Protein AF-A0A7T3EVG2-F1 (afdb_monomer_lite)

Foldseek 3Di:
DDDDDDDDFAQDWDWDDDPPDIDTHDGVVVVVVDPDQKDWDWDWDQDPVRDIDTPDIDIDGDDPPPPPPD

pLDDT: mean 79.88, std 14.37, range [40.53, 95.88]

Sequence (70 aa):
MGGSRRIHLSLSDGIAVNGNRVQITVSHDKTDGAMWQYAAYDLQMTDGTGRVKTLCFGRIRLLHDVTRQV

Structure (mmCIF, N/CA/C/O backbone):
data_AF-A0A7T3EVG2-F1
#
_entry.id   AF-A0A7T3EVG2-F1
#
loop_
_atom_site.group_PDB
_atom_site.id
_atom_site.type_symbol
_atom_site.label_atom_id
_atom_site.label_alt_id
_atom_site.label_comp_id
_atom_site.label_asym_id
_atom_site.label_entity_id
_atom_site.label_seq_id
_atom_site.pdbx_PDB_ins_code
_atom_site.Cartn_x
_atom_site.Cartn_y
_atom_site.Cartn_z
_atom_site.occupancy
_atom_site.B_iso_or_equiv
_atom_site.auth_seq_id
_atom_site.auth_comp_id
_atom_site.auth_asym_id
_atom_site.auth_atom_id
_atom_site.pdbx_PDB_model_num
ATOM 1 N N . MET A 1 1 ? 0.446 -10.014 -37.492 1.00 40.53 1 MET A N 1
ATOM 2 C CA . MET A 1 1 ? 0.318 -8.639 -36.962 1.00 40.53 1 MET A CA 1
ATOM 3 C C . MET A 1 1 ? 0.286 -8.727 -35.444 1.00 40.53 1 MET A C 1
ATOM 5 O O . MET A 1 1 ? -0.714 -9.166 -34.894 1.00 40.53 1 MET A O 1
ATOM 9 N N . GLY A 1 2 ? 1.411 -8.457 -34.779 1.00 43.91 2 GLY A N 1
ATOM 10 C CA . GLY A 1 2 ? 1.505 -8.528 -33.319 1.00 43.91 2 GLY A CA 1
ATOM 11 C C . GLY A 1 2 ? 0.886 -7.282 -32.697 1.00 43.91 2 GLY A C 1
ATOM 12 O O . GLY A 1 2 ? 1.400 -6.186 -32.893 1.00 43.91 2 GLY A O 1
ATOM 13 N N . GLY A 1 3 ? -0.236 -7.433 -31.994 1.00 48.03 3 GLY A N 1
ATOM 14 C CA . GLY A 1 3 ? -0.843 -6.335 -31.246 1.00 48.03 3 GLY A CA 1
ATOM 15 C C . GLY A 1 3 ? 0.081 -5.913 -30.107 1.00 48.03 3 GLY A C 1
ATOM 16 O O . GLY A 1 3 ? 0.344 -6.705 -29.203 1.00 48.03 3 GLY A O 1
ATOM 17 N N . SER A 1 4 ? 0.584 -4.678 -30.155 1.00 58.00 4 SER A N 1
ATOM 18 C CA . SER A 1 4 ? 1.315 -4.073 -29.042 1.00 58.00 4 SER A CA 1
ATOM 19 C C . SER A 1 4 ? 0.389 -4.030 -27.821 1.00 58.00 4 SER A C 1
ATOM 21 O O . SER A 1 4 ? -0.621 -3.321 -27.824 1.00 58.00 4 SER A O 1
ATOM 23 N N . ARG A 1 5 ? 0.678 -4.837 -26.791 1.00 59.62 5 ARG A N 1
ATOM 24 C CA . ARG A 1 5 ? -0.002 -4.724 -25.496 1.00 59.62 5 ARG A CA 1
ATOM 25 C C . ARG A 1 5 ? 0.414 -3.396 -24.881 1.00 59.62 5 ARG A C 1
ATOM 27 O O . ARG A 1 5 ? 1.560 -3.234 -24.474 1.00 59.62 5 ARG A O 1
ATOM 34 N N . ARG A 1 6 ? -0.521 -2.449 -24.817 1.00 62.69 6 ARG A N 1
ATOM 35 C CA . ARG A 1 6 ? -0.326 -1.190 -24.100 1.00 62.69 6 ARG A CA 1
ATOM 36 C C . ARG A 1 6 ? -0.220 -1.509 -22.611 1.00 62.69 6 ARG A C 1
ATOM 38 O O . ARG A 1 6 ? -1.160 -2.039 -22.023 1.00 62.69 6 ARG A O 1
ATOM 45 N N . ILE A 1 7 ? 0.937 -1.236 -22.022 1.00 65.31 7 ILE A N 1
ATOM 46 C CA . ILE A 1 7 ? 1.133 -1.350 -20.578 1.00 65.31 7 ILE A CA 1
ATOM 47 C C . ILE A 1 7 ? 0.432 -0.150 -19.940 1.00 65.31 7 ILE A C 1
ATOM 49 O O . ILE A 1 7 ? 0.710 0.995 -20.293 1.00 65.31 7 ILE A O 1
ATOM 53 N N . HIS A 1 8 ? -0.508 -0.417 -19.037 1.00 66.69 8 HIS A N 1
ATOM 54 C CA . HIS A 1 8 ? -1.191 0.613 -18.263 1.00 66.69 8 HIS A CA 1
ATOM 55 C C . HIS A 1 8 ? -0.505 0.737 -16.905 1.00 66.69 8 HIS A C 1
ATOM 57 O O . HIS A 1 8 ? -0.522 -0.201 -16.112 1.00 66.69 8 HIS A O 1
ATOM 63 N N . LEU A 1 9 ? 0.114 1.889 -16.663 1.00 73.88 9 LEU A N 1
ATOM 64 C CA . LEU A 1 9 ? 0.811 2.204 -15.421 1.00 73.88 9 LEU A CA 1
ATOM 65 C C . LEU A 1 9 ? -0.118 2.993 -14.494 1.00 73.88 9 LEU A C 1
ATOM 67 O O . LEU A 1 9 ? -0.866 3.862 -14.946 1.00 73.88 9 LEU A O 1
ATOM 71 N N . SER A 1 10 ? -0.076 2.688 -13.200 1.00 75.25 10 SER A N 1
ATOM 72 C CA . SER A 1 10 ? -0.844 3.409 -12.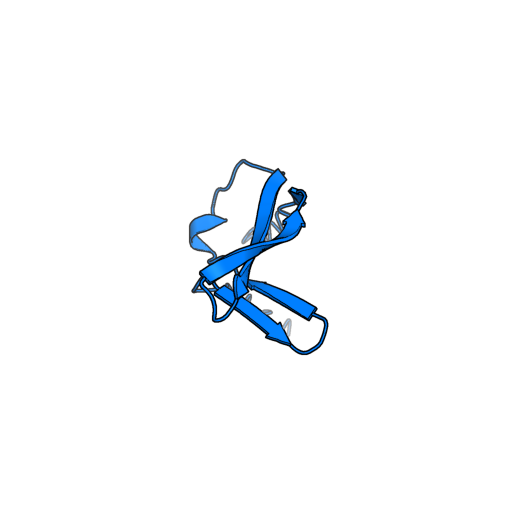183 1.00 75.25 10 SER A CA 1
ATOM 73 C C . SER A 1 10 ? -0.338 4.846 -12.053 1.00 75.25 10 SER A C 1
ATOM 75 O O . SER A 1 10 ? 0.856 5.062 -11.864 1.00 75.25 10 SER A O 1
ATOM 77 N N . LEU A 1 11 ? -1.240 5.827 -12.120 1.00 77.00 11 LEU A N 1
ATOM 78 C CA . LEU A 1 11 ? -0.890 7.255 -12.058 1.00 77.00 11 LEU A CA 1
ATOM 79 C C . LEU A 1 11 ? -1.088 7.880 -10.669 1.00 77.00 11 LEU A C 1
ATOM 81 O O . LEU A 1 11 ? -0.688 9.017 -10.453 1.00 77.00 11 LEU A O 1
ATOM 85 N N . SER A 1 12 ? -1.715 7.164 -9.735 1.00 85.81 12 SER A N 1
ATOM 86 C CA . SER A 1 12 ? -2.031 7.673 -8.399 1.00 85.81 12 SER A CA 1
ATOM 87 C C . SER A 1 12 ? -1.936 6.577 -7.349 1.00 85.81 12 SER A C 1
ATOM 89 O O . SER A 1 12 ? -2.233 5.413 -7.630 1.00 85.81 12 SER A O 1
ATOM 91 N N . ASP A 1 13 ? -1.594 6.962 -6.125 1.00 87.69 13 ASP A N 1
ATOM 92 C CA . ASP A 1 13 ? -1.714 6.070 -4.980 1.00 87.69 13 ASP A CA 1
ATOM 93 C C . ASP A 1 13 ? -3.161 5.945 -4.515 1.00 87.69 13 ASP A C 1
ATOM 95 O O . ASP A 1 13 ? -3.994 6.826 -4.742 1.00 87.69 13 ASP A O 1
ATOM 99 N N . GLY A 1 14 ? -3.455 4.866 -3.798 1.00 87.44 14 GLY A N 1
ATOM 100 C CA . GLY A 1 14 ? -4.730 4.746 -3.113 1.00 87.44 14 GLY A CA 1
ATOM 101 C C . GLY A 1 14 ? -4.916 3.422 -2.401 1.00 87.44 14 GLY A C 1
ATOM 102 O O . GLY A 1 14 ? -4.270 2.422 -2.712 1.00 87.44 14 GLY A O 1
ATOM 103 N N . ILE A 1 15 ? -5.853 3.421 -1.460 1.00 87.06 15 ILE A N 1
ATOM 104 C CA . ILE A 1 15 ? -6.348 2.219 -0.799 1.00 87.06 15 ILE A CA 1
ATOM 105 C C . ILE A 1 15 ? -7.845 2.152 -1.082 1.00 87.06 15 ILE A C 1
ATOM 107 O O . ILE A 1 15 ? -8.583 3.078 -0.753 1.00 87.06 15 ILE A O 1
ATOM 111 N N . ALA A 1 16 ? -8.288 1.065 -1.702 1.00 87.69 16 ALA A N 1
ATOM 112 C CA . ALA A 1 16 ? -9.695 0.789 -1.952 1.00 87.69 16 ALA A CA 1
ATOM 113 C C . ALA A 1 16 ? -10.089 -0.526 -1.280 1.00 87.69 16 ALA A C 1
ATOM 115 O O . ALA A 1 16 ? -9.343 -1.505 -1.324 1.00 87.69 16 ALA A O 1
ATOM 116 N N . VAL A 1 17 ? -11.274 -0.559 -0.677 1.00 84.44 17 VAL A N 1
ATOM 117 C CA . VAL A 1 17 ? -11.846 -1.771 -0.083 1.00 84.44 17 VAL A CA 1
ATOM 118 C C . VAL A 1 17 ? -13.024 -2.210 -0.940 1.00 84.44 17 VAL A C 1
ATOM 120 O O . VAL A 1 17 ? -13.950 -1.437 -1.172 1.00 84.44 17 VAL A O 1
ATOM 123 N N . ASN A 1 18 ? -12.988 -3.449 -1.420 1.00 86.31 18 ASN A N 1
ATOM 124 C CA . ASN A 1 18 ? -14.083 -4.071 -2.151 1.00 86.31 18 ASN A CA 1
ATOM 125 C C . ASN A 1 18 ? -14.410 -5.414 -1.490 1.00 86.31 18 ASN A C 1
ATOM 127 O O . ASN A 1 18 ? -13.680 -6.395 -1.645 1.00 86.31 18 ASN A O 1
ATOM 131 N N . GLY A 1 19 ? -15.471 -5.428 -0.679 1.00 86.75 19 GLY A N 1
ATOM 132 C CA . GLY A 1 19 ? -15.820 -6.575 0.155 1.00 86.75 19 GLY A CA 1
ATOM 133 C C . GLY A 1 19 ? -14.690 -6.929 1.124 1.00 86.75 19 GLY A C 1
ATOM 134 O O . GLY A 1 19 ? -14.269 -6.105 1.931 1.00 86.75 19 GLY A O 1
ATOM 135 N N . ASN A 1 20 ? -14.183 -8.157 1.025 1.00 85.12 20 ASN A N 1
ATOM 136 C CA . ASN A 1 20 ? -13.064 -8.663 1.824 1.00 85.12 20 ASN A CA 1
ATOM 137 C C . ASN A 1 20 ? -11.685 -8.431 1.176 1.00 85.12 20 ASN A C 1
ATOM 139 O O . ASN A 1 20 ? -10.686 -8.957 1.667 1.00 85.12 20 ASN A O 1
ATOM 143 N N . ARG A 1 21 ? -11.613 -7.678 0.070 1.00 85.12 21 ARG A N 1
ATOM 144 C CA . ARG A 1 21 ? -10.366 -7.374 -0.635 1.00 85.12 21 ARG A CA 1
ATOM 145 C C . ARG A 1 21 ? -9.953 -5.929 -0.401 1.00 85.12 21 ARG A C 1
ATOM 147 O O . ARG A 1 21 ? -10.688 -5.003 -0.731 1.00 85.12 21 ARG A O 1
ATOM 154 N N . VAL A 1 22 ? -8.728 -5.750 0.082 1.00 84.25 22 VAL A N 1
ATOM 155 C CA . VAL A 1 22 ? -8.047 -4.453 0.090 1.00 84.25 22 VAL A CA 1
ATOM 156 C C . VAL A 1 22 ? -7.154 -4.381 -1.144 1.00 84.25 22 VAL A C 1
ATOM 158 O O . VAL A 1 22 ? -6.300 -5.242 -1.353 1.00 84.25 22 VAL A O 1
ATOM 161 N N . GLN A 1 23 ? -7.368 -3.374 -1.982 1.00 86.38 23 GLN A N 1
ATOM 162 C CA . GLN A 1 23 ? -6.505 -3.050 -3.107 1.00 86.38 23 GLN A CA 1
ATOM 163 C C . GLN A 1 23 ? -5.665 -1.827 -2.752 1.00 86.38 23 GLN A C 1
ATOM 165 O O . GLN A 1 23 ? -6.202 -0.753 -2.494 1.00 86.38 23 GLN A O 1
ATOM 170 N N . ILE A 1 24 ? -4.347 -2.003 -2.776 1.00 84.50 24 ILE A N 1
ATOM 171 C CA . ILE A 1 24 ? -3.371 -0.927 -2.621 1.00 84.50 24 ILE A CA 1
ATOM 172 C C . ILE A 1 24 ? -2.827 -0.616 -4.012 1.00 84.50 24 ILE A C 1
ATOM 174 O O . ILE A 1 24 ? -2.338 -1.510 -4.703 1.00 84.50 24 ILE A O 1
ATOM 178 N N . THR A 1 25 ? -2.938 0.638 -4.424 1.00 87.00 25 THR A N 1
ATOM 179 C CA . THR A 1 25 ? -2.361 1.151 -5.667 1.00 87.00 25 THR A CA 1
ATOM 180 C C . THR A 1 25 ? -1.183 2.033 -5.292 1.00 87.00 25 THR A C 1
ATOM 182 O O . THR A 1 25 ? -1.324 2.900 -4.432 1.00 87.00 25 THR A O 1
ATOM 185 N N . VAL A 1 26 ? -0.034 1.785 -5.914 1.00 83.44 26 VAL A N 1
ATOM 186 C CA . VAL A 1 26 ? 1.162 2.623 -5.803 1.00 83.44 26 VAL A CA 1
ATOM 187 C C . VAL A 1 26 ? 1.399 3.232 -7.176 1.00 83.44 26 VAL A C 1
ATOM 189 O O . VAL A 1 26 ? 1.353 2.510 -8.179 1.00 83.44 26 VAL A O 1
ATOM 192 N N . SER A 1 27 ? 1.585 4.545 -7.235 1.00 85.44 27 SER A N 1
ATOM 193 C CA . SER A 1 27 ? 1.850 5.240 -8.491 1.00 85.44 27 SER A CA 1
ATOM 194 C C . SER A 1 27 ? 3.200 4.819 -9.085 1.00 85.44 27 SER A C 1
ATOM 196 O O . SER A 1 27 ? 4.146 4.466 -8.375 1.00 85.44 27 SER A O 1
ATOM 198 N N . HIS A 1 28 ? 3.287 4.804 -10.415 1.00 83.25 28 HIS A N 1
ATOM 199 C CA . HIS A 1 28 ? 4.453 4.272 -11.111 1.00 83.25 28 HIS A CA 1
ATOM 200 C C . HIS A 1 28 ? 5.737 5.044 -10.799 1.00 83.25 28 HIS A C 1
ATOM 202 O O . HIS A 1 28 ? 6.762 4.409 -10.584 1.00 83.25 28 HIS A O 1
ATOM 208 N N . ASP A 1 29 ? 5.672 6.369 -10.682 1.00 83.38 29 ASP A N 1
ATOM 209 C CA . ASP A 1 29 ? 6.790 7.251 -10.319 1.00 83.38 29 ASP A CA 1
ATOM 210 C C . ASP A 1 29 ? 7.459 6.879 -8.984 1.00 83.38 29 ASP A C 1
ATOM 212 O O . ASP A 1 29 ? 8.642 7.140 -8.793 1.00 83.38 29 ASP A O 1
ATOM 216 N N . LYS A 1 30 ? 6.742 6.206 -8.075 1.00 80.81 30 LYS A N 1
ATOM 217 C CA . LYS A 1 30 ? 7.294 5.702 -6.804 1.00 80.81 30 LYS A CA 1
ATOM 218 C C . LYS A 1 30 ? 7.960 4.336 -6.915 1.00 80.81 30 LYS A C 1
ATOM 220 O O . LYS A 1 30 ? 8.681 3.913 -6.010 1.00 80.81 30 LYS A O 1
ATOM 225 N N . THR A 1 31 ? 7.670 3.622 -7.994 1.00 81.62 31 THR A N 1
ATOM 226 C CA . THR A 1 31 ? 8.231 2.299 -8.295 1.00 81.62 31 THR A CA 1
ATOM 227 C C . THR A 1 31 ? 9.274 2.345 -9.408 1.00 81.62 31 THR A C 1
ATOM 229 O O . THR A 1 31 ? 10.040 1.393 -9.554 1.00 81.62 31 THR A O 1
ATOM 232 N N . ASP A 1 32 ? 9.321 3.435 -10.174 1.00 83.12 32 ASP A N 1
ATOM 233 C CA . ASP A 1 32 ? 10.289 3.639 -11.240 1.00 83.12 32 ASP A CA 1
ATOM 234 C C . ASP A 1 32 ? 11.698 3.780 -10.656 1.00 83.12 32 ASP A C 1
ATOM 236 O O . ASP A 1 32 ? 11.924 4.488 -9.675 1.00 83.12 32 ASP A O 1
ATOM 240 N N . GLY A 1 33 ? 12.641 3.016 -11.203 1.00 79.06 33 GLY A N 1
ATOM 241 C CA . GLY A 1 33 ? 14.006 2.933 -10.679 1.00 79.06 33 GLY A CA 1
ATOM 242 C C . GLY A 1 33 ? 14.125 2.447 -9.225 1.00 79.06 33 GLY A C 1
ATOM 243 O O . GLY A 1 33 ? 15.199 2.574 -8.634 1.00 79.06 33 GLY A O 1
ATOM 244 N N . ALA A 1 34 ? 13.062 1.898 -8.622 1.00 83.06 34 ALA A N 1
ATOM 245 C CA . ALA A 1 34 ? 13.118 1.409 -7.249 1.00 83.06 34 ALA A CA 1
ATOM 246 C C . ALA A 1 34 ? 14.184 0.309 -7.111 1.00 83.06 34 ALA A C 1
ATOM 248 O O . ALA A 1 34 ? 14.181 -0.678 -7.838 1.00 83.06 34 ALA A O 1
ATOM 249 N N . MET A 1 35 ? 15.092 0.467 -6.147 1.00 81.56 35 MET A N 1
ATOM 250 C CA . MET A 1 35 ? 16.146 -0.521 -5.861 1.00 81.56 35 MET A CA 1
ATOM 251 C C . MET A 1 35 ? 15.769 -1.475 -4.719 1.00 81.56 35 MET A C 1
ATOM 253 O O . MET A 1 35 ? 16.488 -2.432 -4.427 1.00 81.56 35 MET A O 1
ATOM 257 N N . TRP A 1 36 ? 14.654 -1.208 -4.037 1.00 84.06 36 TRP A N 1
ATOM 258 C CA . TRP A 1 36 ? 14.171 -2.024 -2.932 1.00 84.06 36 TRP A CA 1
ATOM 259 C C . TRP A 1 36 ? 13.324 -3.187 -3.456 1.00 84.06 36 TRP A C 1
ATOM 261 O O . TRP A 1 36 ? 12.453 -3.018 -4.300 1.00 84.06 36 TRP A O 1
ATOM 271 N N . GLN A 1 37 ? 13.552 -4.383 -2.913 1.00 84.94 37 GLN A N 1
ATOM 272 C CA . GLN A 1 37 ? 12.750 -5.570 -3.241 1.00 84.94 37 GLN A CA 1
ATOM 273 C C . GLN A 1 37 ? 11.610 -5.796 -2.250 1.00 84.94 37 GLN A C 1
ATOM 275 O O . GLN A 1 37 ? 10.604 -6.411 -2.596 1.00 84.94 37 GLN A O 1
ATOM 280 N N . TYR A 1 38 ? 11.770 -5.320 -1.013 1.00 89.50 38 TYR A N 1
ATOM 281 C CA . TYR A 1 38 ? 10.797 -5.486 0.058 1.00 89.50 38 TYR A CA 1
ATOM 282 C C . TYR A 1 38 ? 10.613 -4.181 0.821 1.00 89.50 38 TYR A C 1
ATOM 284 O O . TYR A 1 38 ? 11.601 -3.548 1.187 1.00 89.50 38 TYR A O 1
ATOM 292 N N . ALA A 1 39 ? 9.367 -3.841 1.140 1.00 86.50 39 ALA A N 1
ATOM 293 C CA . ALA A 1 39 ? 9.032 -2.753 2.053 1.00 86.50 39 ALA A CA 1
ATOM 294 C C . ALA A 1 39 ? 8.097 -3.268 3.152 1.00 86.50 39 ALA A C 1
ATOM 296 O O . ALA A 1 39 ? 7.220 -4.094 2.893 1.00 86.50 39 ALA A O 1
ATOM 297 N N . ALA A 1 40 ? 8.319 -2.830 4.392 1.00 91.31 40 ALA A N 1
ATOM 298 C CA . ALA A 1 40 ? 7.408 -3.125 5.492 1.00 91.31 40 ALA A CA 1
ATOM 299 C C . ALA A 1 40 ? 6.136 -2.276 5.357 1.00 91.31 40 ALA A C 1
ATOM 301 O O . ALA A 1 40 ? 6.207 -1.137 4.899 1.00 91.31 40 ALA A O 1
ATOM 302 N N . TYR A 1 41 ? 4.991 -2.824 5.755 1.00 87.88 41 TYR A N 1
ATOM 303 C CA . TYR A 1 41 ? 3.727 -2.095 5.792 1.00 87.88 41 TYR A CA 1
ATOM 304 C C . TYR A 1 41 ? 2.936 -2.417 7.062 1.00 87.88 41 TYR A C 1
ATOM 306 O O . TYR A 1 41 ? 3.038 -3.518 7.610 1.00 87.88 41 TYR A O 1
ATOM 314 N N . ASP A 1 42 ? 2.119 -1.454 7.476 1.00 91.44 42 ASP A N 1
ATOM 315 C CA . ASP A 1 42 ? 1.119 -1.566 8.535 1.00 91.44 42 ASP A CA 1
ATOM 316 C C . ASP A 1 42 ? -0.179 -0.927 8.019 1.00 91.44 42 ASP A C 1
ATOM 318 O O . ASP A 1 42 ? -0.214 0.266 7.716 1.00 91.44 42 ASP A O 1
ATOM 322 N N . LEU A 1 43 ? -1.222 -1.737 7.828 1.00 88.12 43 LEU A N 1
ATOM 323 C CA . LEU A 1 43 ? -2.540 -1.285 7.396 1.00 88.12 43 LEU A CA 1
ATOM 324 C C . LEU A 1 43 ? -3.401 -1.035 8.627 1.00 88.12 43 LEU A C 1
ATOM 326 O O . LEU A 1 43 ? -3.799 -1.969 9.327 1.00 88.12 43 LEU A O 1
ATOM 330 N N . GLN A 1 44 ? -3.749 0.228 8.837 1.00 91.94 44 GLN A N 1
ATOM 331 C CA . GLN A 1 44 ? -4.528 0.672 9.981 1.00 91.94 44 GLN A CA 1
ATOM 332 C C . GLN A 1 44 ? -5.881 1.237 9.546 1.00 91.94 44 GLN A C 1
ATOM 334 O O . GLN A 1 44 ? -6.019 1.824 8.474 1.00 91.94 44 GLN A O 1
ATOM 339 N N . MET A 1 45 ? -6.884 1.058 10.401 1.00 88.69 45 MET A N 1
ATOM 340 C CA . MET A 1 45 ? -8.202 1.670 10.274 1.00 88.69 45 MET A CA 1
ATOM 341 C C . MET A 1 45 ? -8.449 2.572 11.474 1.00 88.69 45 MET A C 1
ATOM 343 O O . MET A 1 45 ? -8.251 2.150 12.615 1.00 88.69 45 MET A O 1
ATOM 347 N N . THR A 1 46 ? -8.943 3.774 11.202 1.00 93.06 46 THR A N 1
ATOM 348 C CA . THR A 1 46 ? -9.479 4.678 12.220 1.00 93.06 46 THR A CA 1
ATOM 349 C C . THR A 1 46 ? -10.999 4.571 12.213 1.00 93.06 46 THR A C 1
ATOM 351 O O . THR A 1 46 ? -11.620 4.757 11.167 1.00 93.06 46 THR A O 1
ATOM 354 N N . ASP A 1 47 ? -11.603 4.233 13.350 1.00 89.19 47 ASP A N 1
ATOM 355 C CA . ASP A 1 47 ? -13.062 4.174 13.470 1.00 89.19 47 ASP A CA 1
ATOM 356 C C . ASP A 1 47 ? -13.695 5.567 13.659 1.00 89.19 47 ASP A C 1
ATOM 358 O O . ASP A 1 47 ? -13.006 6.575 13.823 1.00 89.19 47 ASP A O 1
ATOM 362 N N . GLY A 1 48 ? -15.030 5.635 13.660 1.00 92.31 48 GLY A N 1
ATOM 363 C CA . GLY A 1 48 ? -15.772 6.892 13.840 1.00 92.31 48 GLY A CA 1
ATOM 364 C C . GLY A 1 48 ? -15.582 7.567 15.206 1.00 92.31 48 GLY A C 1
ATOM 365 O O . GLY A 1 48 ? -16.010 8.704 15.381 1.00 92.31 48 GLY A O 1
ATOM 366 N N . THR A 1 49 ? -14.940 6.895 16.167 1.00 95.50 49 THR A N 1
ATOM 367 C CA . THR A 1 49 ? -14.567 7.453 17.478 1.00 95.50 49 THR A CA 1
ATOM 368 C C . THR A 1 49 ? -13.113 7.924 17.525 1.00 95.50 49 THR A C 1
ATOM 370 O O . THR A 1 49 ? -12.660 8.418 18.555 1.00 95.50 49 THR A O 1
ATOM 373 N N . GLY A 1 50 ? -12.371 7.780 16.422 1.00 94.31 50 GLY A N 1
ATOM 374 C CA . GLY A 1 50 ? -10.958 8.133 16.330 1.00 94.31 50 GLY A CA 1
ATOM 375 C C . GLY A 1 50 ? -10.007 7.055 16.852 1.00 94.31 50 GLY A C 1
ATOM 376 O O . GLY A 1 50 ? -8.806 7.307 16.943 1.00 94.31 50 GLY A O 1
ATOM 377 N N . ARG A 1 51 ? -10.491 5.852 17.196 1.00 95.88 51 ARG A N 1
ATOM 378 C CA . ARG A 1 51 ? -9.602 4.759 17.613 1.00 95.88 51 ARG A CA 1
ATOM 379 C C . ARG A 1 51 ? -8.922 4.144 16.404 1.00 95.88 51 ARG A C 1
ATOM 381 O O . ARG A 1 51 ? -9.576 3.799 15.423 1.00 95.88 51 ARG A O 1
ATOM 388 N N . 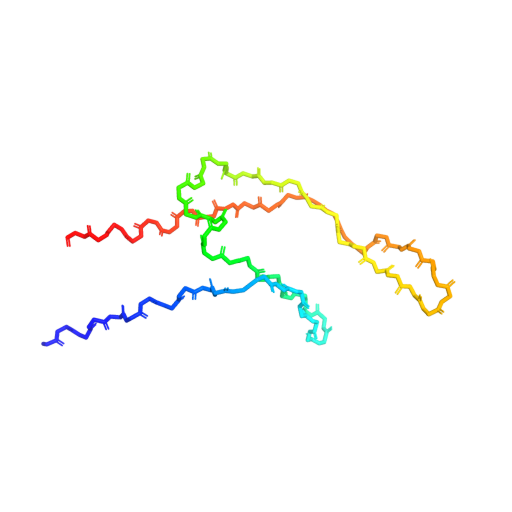VAL A 1 52 ? -7.613 3.951 16.524 1.00 95.00 52 VAL A N 1
ATOM 389 C CA . VAL A 1 52 ? -6.784 3.310 15.504 1.00 95.00 52 VAL A CA 1
ATOM 390 C C . VAL A 1 52 ? -6.627 1.829 15.829 1.00 95.00 52 VAL A C 1
ATOM 392 O O . VAL A 1 52 ? -6.296 1.461 16.958 1.00 95.00 52 VAL A O 1
ATOM 395 N N . LYS A 1 53 ? -6.844 0.972 14.832 1.00 93.62 53 LYS A N 1
ATOM 396 C CA . LYS A 1 53 ? -6.600 -0.469 14.915 1.00 93.62 53 LYS A CA 1
ATOM 397 C C . LYS A 1 53 ? -5.795 -0.938 13.709 1.00 93.62 53 LYS A C 1
ATOM 399 O O . LYS A 1 53 ? -6.195 -0.694 12.573 1.00 93.62 53 LYS A O 1
ATOM 404 N N . THR A 1 54 ? -4.718 -1.681 13.952 1.00 91.44 54 THR A N 1
ATOM 405 C CA . THR A 1 54 ? -4.023 -2.434 12.900 1.00 91.44 54 THR A CA 1
ATOM 406 C C . THR A 1 54 ? -4.910 -3.577 12.411 1.00 91.44 54 THR A C 1
ATOM 408 O O . THR A 1 54 ? -5.338 -4.429 13.193 1.00 91.44 54 THR A O 1
ATOM 411 N N . LEU A 1 55 ? -5.199 -3.581 11.111 1.00 87.81 55 LEU A N 1
ATOM 412 C CA . LEU A 1 55 ? -5.938 -4.638 10.423 1.00 87.81 55 LEU A CA 1
ATOM 413 C C . LEU A 1 55 ? -5.002 -5.771 10.002 1.00 87.81 55 LEU A C 1
ATOM 415 O O . LEU A 1 55 ? -5.300 -6.942 10.232 1.00 87.81 55 LEU A O 1
ATOM 419 N N . CYS A 1 56 ? -3.871 -5.421 9.394 1.00 88.38 56 CYS A N 1
ATOM 420 C CA . CYS A 1 56 ? -2.809 -6.349 9.031 1.00 88.38 56 CYS A CA 1
ATOM 421 C C . CYS A 1 56 ? -1.484 -5.603 8.866 1.00 88.38 56 CYS A C 1
ATOM 423 O O . CYS A 1 56 ? -1.457 -4.402 8.622 1.00 88.38 56 CYS A O 1
ATOM 425 N N . PHE A 1 57 ? -0.381 -6.326 8.980 1.00 91.00 57 PHE A N 1
ATOM 426 C CA . PHE A 1 57 ? 0.964 -5.796 8.803 1.00 91.00 57 PHE A CA 1
ATOM 427 C C . PHE A 1 57 ? 1.833 -6.857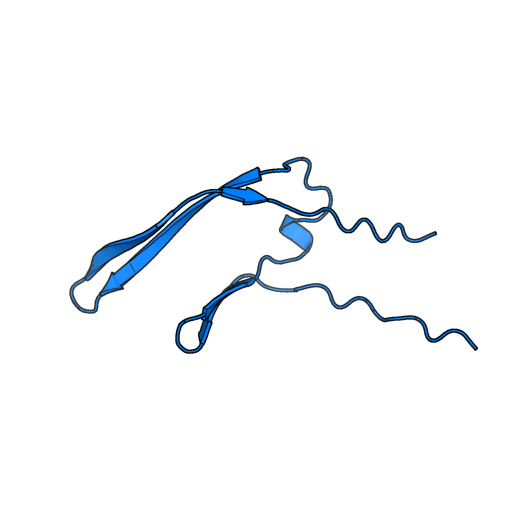 8.133 1.00 91.00 57 PHE A C 1
ATOM 429 O O . PHE A 1 57 ? 1.499 -8.046 8.133 1.00 91.00 57 PHE A O 1
ATOM 436 N N . GLY A 1 58 ? 2.957 -6.450 7.555 1.00 92.06 58 GLY A N 1
ATOM 437 C CA . GLY A 1 58 ? 3.877 -7.397 6.943 1.00 92.06 58 GLY A CA 1
ATOM 438 C C . GLY A 1 58 ? 4.874 -6.744 6.008 1.00 92.06 58 GLY A C 1
ATOM 439 O O . GLY A 1 58 ? 5.355 -5.639 6.250 1.00 92.06 58 GLY A O 1
ATOM 440 N N . ARG A 1 59 ? 5.217 -7.459 4.934 1.00 92.25 59 ARG A N 1
ATOM 441 C CA . ARG A 1 59 ? 6.140 -6.982 3.903 1.00 92.25 59 ARG A CA 1
ATOM 442 C C . ARG A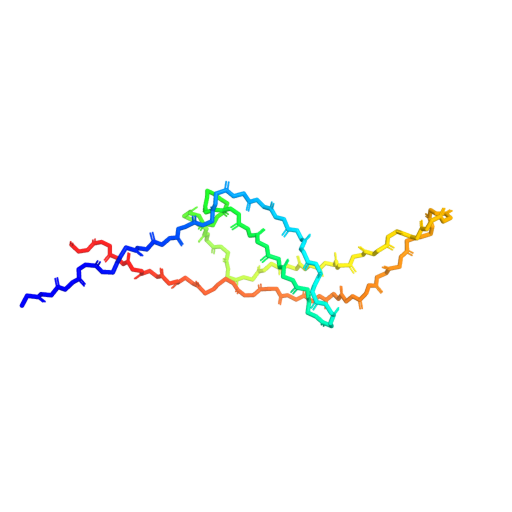 1 59 ? 5.498 -7.136 2.534 1.00 92.25 59 ARG A C 1
ATOM 444 O O . ARG A 1 59 ? 4.988 -8.206 2.212 1.00 92.25 59 ARG A O 1
ATOM 451 N N . ILE A 1 60 ? 5.549 -6.080 1.734 1.00 86.81 60 ILE A N 1
ATOM 452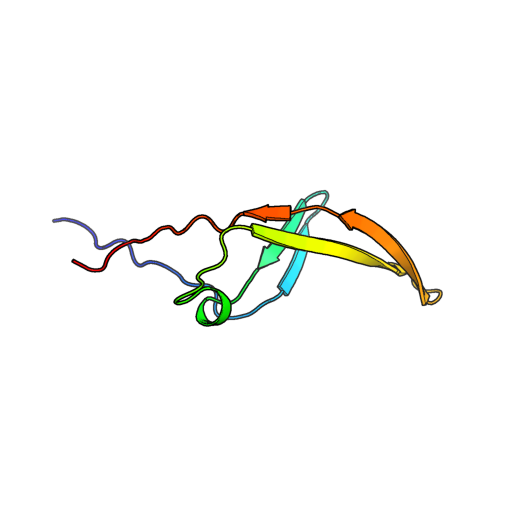 C CA . ILE A 1 60 ? 5.249 -6.136 0.305 1.00 86.81 60 ILE A CA 1
ATOM 453 C C . ILE A 1 60 ? 6.540 -6.423 -0.451 1.00 86.81 60 ILE A C 1
ATOM 455 O O . ILE A 1 60 ? 7.585 -5.855 -0.134 1.00 86.81 60 ILE A O 1
ATOM 459 N N . ARG A 1 61 ? 6.470 -7.318 -1.437 1.00 87.06 61 ARG A N 1
ATOM 460 C CA . ARG A 1 61 ? 7.563 -7.573 -2.374 1.00 87.06 61 ARG A CA 1
ATOM 461 C C . ARG A 1 61 ? 7.271 -6.827 -3.667 1.00 87.06 61 ARG A C 1
ATOM 463 O O . ARG A 1 61 ? 6.233 -7.076 -4.277 1.00 87.06 61 ARG A O 1
ATOM 470 N N . LEU A 1 62 ? 8.184 -5.964 -4.098 1.00 84.12 62 LEU A N 1
ATOM 471 C CA . LEU A 1 62 ? 8.113 -5.382 -5.432 1.00 84.12 62 LEU A CA 1
ATOM 472 C C . LEU A 1 62 ? 8.601 -6.427 -6.432 1.00 84.12 62 LEU A C 1
ATOM 474 O O . LEU A 1 62 ? 9.764 -6.835 -6.427 1.00 84.12 62 LEU A O 1
ATOM 478 N N . LEU A 1 63 ? 7.683 -6.911 -7.263 1.00 78.56 63 LEU A N 1
ATOM 479 C CA . LEU A 1 63 ? 8.047 -7.701 -8.428 1.00 78.56 63 LEU A CA 1
ATOM 480 C C . LEU A 1 63 ? 8.397 -6.713 -9.534 1.00 78.56 63 LEU A C 1
ATOM 482 O O . LEU A 1 63 ? 7.511 -6.079 -10.099 1.00 78.56 63 LEU A O 1
ATOM 486 N N . HIS A 1 64 ? 9.691 -6.567 -9.808 1.00 69.62 64 HIS A N 1
ATOM 487 C CA . HIS A 1 64 ? 10.153 -5.823 -10.969 1.00 69.62 64 HIS A CA 1
ATOM 488 C C . HIS A 1 64 ? 9.736 -6.584 -12.226 1.00 69.62 64 HIS A C 1
ATOM 490 O O . HIS A 1 64 ? 10.459 -7.462 -12.699 1.00 69.62 64 HIS A O 1
ATOM 496 N N . ASP A 1 65 ? 8.556 -6.269 -12.752 1.00 60.12 65 ASP A N 1
ATOM 497 C CA . ASP A 1 65 ? 8.205 -6.630 -14.116 1.00 60.12 65 ASP A CA 1
ATOM 498 C C . ASP A 1 65 ? 8.962 -5.672 -15.034 1.00 60.12 65 ASP A C 1
ATOM 500 O O . ASP A 1 65 ? 8.476 -4.616 -15.438 1.00 60.12 65 ASP A O 1
ATOM 504 N N . VAL A 1 66 ? 10.241 -5.983 -15.256 1.00 56.62 66 VAL A N 1
ATOM 505 C CA . VAL A 1 66 ? 11.061 -5.279 -16.235 1.00 56.62 66 VAL A CA 1
ATOM 506 C C . VAL A 1 66 ? 10.568 -5.733 -17.603 1.00 56.62 66 VAL A C 1
ATOM 508 O O . VAL A 1 66 ? 11.210 -6.538 -18.278 1.00 56.62 66 VAL A O 1
ATOM 511 N N . THR A 1 67 ? 9.435 -5.206 -18.060 1.00 51.38 67 THR A N 1
ATOM 512 C CA . THR A 1 67 ? 9.229 -5.058 -19.497 1.00 51.38 67 THR A CA 1
ATOM 513 C C . THR A 1 67 ? 10.292 -4.076 -19.963 1.00 51.38 67 THR A C 1
ATOM 515 O O . THR A 1 67 ? 10.064 -2.870 -20.022 1.00 51.38 67 THR A O 1
ATOM 518 N N . ARG A 1 68 ? 11.505 -4.588 -20.206 1.00 46.19 68 ARG A N 1
ATOM 519 C CA . ARG A 1 68 ? 12.548 -3.853 -20.908 1.00 46.19 68 ARG A CA 1
ATOM 520 C C . ARG A 1 68 ? 11.908 -3.432 -22.221 1.00 46.19 68 ARG A C 1
ATOM 522 O O . ARG A 1 68 ? 11.504 -4.296 -22.999 1.00 46.19 68 ARG A O 1
ATOM 529 N N . GLN A 1 69 ? 11.753 -2.130 -22.434 1.00 50.03 69 GLN A N 1
ATOM 530 C CA . GLN A 1 69 ? 11.583 -1.642 -23.792 1.00 50.03 69 GLN A CA 1
ATOM 531 C C . GLN A 1 69 ? 12.861 -2.052 -24.528 1.00 50.03 69 GLN A C 1
ATOM 533 O O . GLN A 1 69 ? 13.947 -1.579 -24.195 1.00 50.03 69 GLN A O 1
ATOM 538 N N . VAL A 1 70 ? 12.725 -3.057 -25.393 1.00 44.03 70 VAL A N 1
ATOM 539 C CA . VAL A 1 70 ? 13.730 -3.440 -26.387 1.00 44.03 70 VAL A CA 1
ATOM 540 C C . VAL A 1 70 ? 13.628 -2.519 -27.588 1.00 44.03 70 VAL A C 1
ATOM 542 O O . VAL A 1 70 ? 12.485 -2.126 -27.921 1.00 44.03 70 VAL A O 1
#

Organism: Neisseria cinerea (NCBI:txid483)

Radius of gyration: 16.3 Å; chains: 1; bou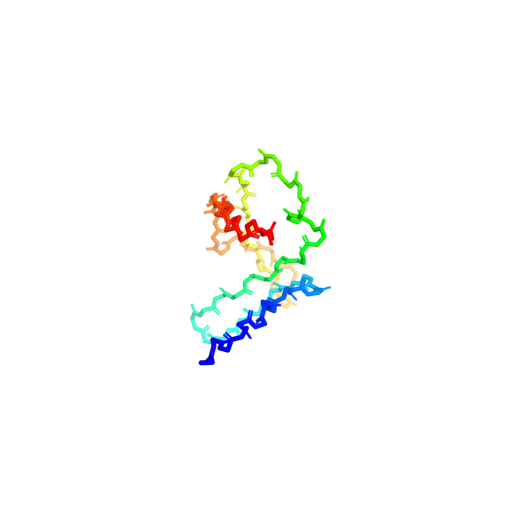nding box: 32×17×55 Å

Secondary structure (DSSP, 8-state):
-----------S-EEEEETTEEEEE--HHHHTT---SEEEEEEEEE-TTS-EEEEEEEEEE---------